Protein 5ZKM (pdb70)

Foldseek 3Di:
DKDKDFPFWDDWDDADPQRKTFGWTFMDMPNHGTFTKTWIAHNVRPDTHDTDTDHPVRVVVVVVVPD

Solvent-accessible surface area: 4706 Å² total; per-residue (Å²): 160,99,84,70,98,45,102,91,96,69,95,60,91,62,119,74,148,146,18,74,19,117,4,23,0,49,0,11,38,100,68,47,118,27,93,31,0,38,25,23,0,6,84,97,68,88,138,64,22,145,42,100,46,29,34,89,135,93,31,49,87,69,70,116,76,174,121

GO terms:
  GO:0005515 protein binding (F, IPI)

B-factor: mean 17.23, std 8.71, range [5.96, 45.42]

Organism: Streptococcus pneumoniae serotype 4 (strain ATCC BAA-334 / TIGR4) (NCBI:txid170187)

Radius of gyration: 12.29 Å; Cα contacts (8 Å, |Δi|>4): 122; chains: 1; bounding box: 23×31×34 Å

Structure (mmCIF, N/CA/C/O backbone):
data_5ZKM
#
_entry.id   5ZKM
#
_cell.length_a   66.096
_cell.length_b   66.096
_cell.length_c   43.484
_cell.angle_alpha   90.000
_cell.angle_beta   90.000
_cell.angle_gamma   90.000
#
_symmetry.space_group_name_H-M   'I 41'
#
loop_
_entity.id
_entity.type
_entity.pdbx_description
1 polymer SP_0782
2 polymer "DNA (5'-D(P*TP*CP*TP*TP*CP*C)-3')"
3 water water
#
loop_
_atom_site.group_PDB
_atom_site.id
_atom_site.type_symbol
_atom_site.label_atom_id
_atom_site.label_alt_id
_atom_site.label_comp_id
_atom_site.label_asym_id
_atom_site.label_entity_id
_atom_site.label_seq_id
_atom_site.pdbx_PDB_ins_code
_atom_site.Cartn_x
_atom_site.Cartn_y
_atom_site.Cartn_z
_atom_site.occupancy
_atom_site.B_iso_or_equiv
_atom_site.auth_seq_id
_atom_site.auth_comp_id
_atom_site.auth_asym_id
_atom_site.auth_atom_id
_atom_site.pdbx_PDB_model_num
ATOM 1 N N . GLU A 1 6 ? 14.891 4.754 -29.803 1.00 39.70 11 GLU A N 1
ATOM 2 C CA . GLU A 1 6 ? 13.731 5.583 -29.494 1.00 35.53 11 GLU A CA 1
ATOM 3 C C . GLU A 1 6 ? 13.337 5.469 -28.024 1.00 34.40 11 GLU A C 1
ATOM 4 O O . GLU A 1 6 ? 12.639 6.334 -27.498 1.00 35.60 11 GLU A O 1
ATOM 6 N N . PHE A 1 7 ? 13.796 4.407 -27.357 1.00 32.07 12 PHE A N 1
ATOM 7 C CA . PHE A 1 7 ? 13.391 4.162 -25.978 1.00 23.76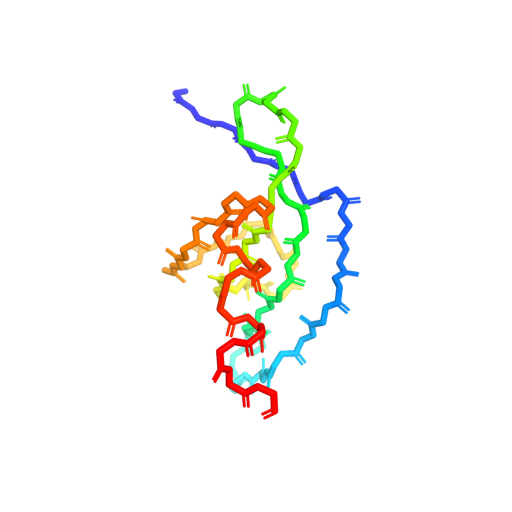 12 PHE A CA 1
ATOM 8 C C . PHE A 1 7 ? 14.227 3.041 -25.366 1.00 21.26 12 PHE A C 1
ATOM 9 O O . PHE A 1 7 ? 14.507 2.041 -26.034 1.00 19.43 12 PHE A O 1
ATOM 17 N N . THR A 1 8 ? 14.664 3.212 -24.117 1.00 15.87 13 THR A N 1
ATOM 18 C CA . THR A 1 8 ? 15.418 2.182 -23.419 1.00 14.08 13 THR A CA 1
ATOM 19 C C . THR A 1 8 ? 14.818 1.950 -22.041 1.00 15.44 13 THR A C 1
ATOM 20 O O . THR A 1 8 ? 14.144 2.817 -21.477 1.00 13.55 13 THR A O 1
ATOM 24 N N . PHE A 1 9 ? 15.085 0.768 -21.490 1.00 12.79 14 PHE A N 1
ATOM 25 C CA . PHE A 1 9 ? 14.644 0.466 -20.139 1.00 10.78 14 PHE A CA 1
ATOM 26 C C . PHE A 1 9 ? 15.674 -0.423 -19.456 1.00 10.95 14 PHE A C 1
ATOM 27 O O . PHE A 1 9 ? 16.440 -1.146 -20.105 1.00 10.29 14 PHE A O 1
ATOM 35 N N . GLU A 1 10 ? 15.685 -0.355 -18.129 1.00 9.62 15 GLU A N 1
ATOM 36 C CA . GLU A 1 10 ? 16.546 -1.215 -17.326 1.00 10.14 15 GLU A CA 1
ATOM 37 C C . GLU A 1 10 ? 15.876 -1.444 -15.984 1.00 9.42 15 GLU A C 1
ATOM 38 O O . GLU A 1 10 ? 15.561 -0.481 -15.281 1.00 10.08 15 GLU A O 1
ATOM 44 N N . ILE A 1 11 ? 15.683 -2.706 -15.618 1.00 8.97 16 ILE A N 1
ATOM 45 C CA . ILE A 1 11 ? 15.226 -3.024 -14.270 1.00 8.95 16 ILE A CA 1
ATOM 46 C C . ILE A 1 11 ? 16.419 -2.848 -13.338 1.00 11.08 16 ILE A C 1
ATOM 47 O O . ILE A 1 11 ? 17.369 -3.633 -13.380 1.00 11.07 16 ILE A O 1
ATOM 52 N N . GLU A 1 12 ? 16.379 -1.814 -12.500 1.00 10.13 17 GLU A N 1
ATOM 53 C CA . GLU A 1 12 ? 17.503 -1.551 -11.608 1.00 9.15 17 GLU A CA 1
ATOM 54 C C . GLU A 1 12 ? 17.371 -2.323 -10.305 1.00 14.07 17 GLU A C 1
ATOM 55 O O . GLU A 1 12 ? 18.382 -2.687 -9.692 1.00 15.54 17 GLU A O 1
ATOM 61 N N . GLU A 1 13 ? 16.141 -2.613 -9.884 1.00 13.82 18 GLU A N 1
ATOM 62 C CA . GLU A 1 13 ? 15.903 -3.381 -8.671 1.00 11.20 18 GLU A CA 1
ATOM 63 C C . GLU A 1 13 ? 14.579 -4.110 -8.831 1.00 12.91 18 GLU A C 1
ATOM 64 O O . GLU A 1 13 ? 13.613 -3.524 -9.325 1.00 12.65 18 GLU A O 1
ATOM 70 N N . HIS A 1 14 ? 14.545 -5.384 -8.451 1.00 11.79 19 HIS A N 1
ATOM 71 C CA . HIS A 1 14 ? 13.293 -6.131 -8.393 1.00 10.84 19 HIS A CA 1
ATOM 72 C C . HIS A 1 14 ? 12.770 -6.072 -6.966 1.00 14.05 19 HIS A C 1
ATOM 73 O O . HIS A 1 14 ? 13.489 -6.432 -6.028 1.00 15.63 19 HIS A O 1
ATOM 80 N N . LEU A 1 15 ? 11.527 -5.615 -6.793 1.00 9.92 20 LEU A N 1
ATOM 81 C CA . LEU A 1 15 ? 10.998 -5.458 -5.443 1.00 10.59 20 LEU A CA 1
ATOM 82 C C . LEU A 1 15 ? 10.019 -6.554 -5.062 1.00 14.43 20 LEU A C 1
ATOM 83 O O . LEU A 1 15 ? 10.099 -7.084 -3.951 1.00 15.60 20 LEU A O 1
ATOM 88 N N . LEU A 1 16 ? 9.109 -6.923 -5.959 1.00 9.76 21 LEU A N 1
ATOM 89 C CA . LEU A 1 16 ? 8.064 -7.864 -5.580 1.00 9.48 21 LEU A CA 1
ATOM 90 C C . LEU A 1 16 ? 7.422 -8.437 -6.832 1.00 10.83 21 LEU A C 1
ATOM 91 O O . LEU A 1 16 ? 7.158 -7.700 -7.779 1.00 11.59 21 LEU A O 1
ATOM 96 N N . THR A 1 17 ? 7.153 -9.741 -6.828 1.00 8.70 22 THR A N 1
ATOM 97 C CA . THR A 1 17 ? 6.305 -10.345 -7.853 1.00 8.94 22 THR A CA 1
ATOM 98 C C . THR A 1 17 ? 4.913 -10.560 -7.276 1.00 9.60 22 THR A C 1
ATOM 99 O O . THR A 1 17 ? 4.773 -11.092 -6.171 1.00 9.52 22 THR A O 1
ATOM 103 N N . LEU A 1 18 ? 3.888 -10.155 -8.028 1.00 7.23 23 LEU A N 1
ATOM 104 C CA . LEU A 1 18 ? 2.498 -10.227 -7.584 1.00 7.88 23 LEU A CA 1
ATOM 105 C C . LEU A 1 18 ? 1.782 -11.481 -8.067 1.00 9.69 23 LEU A C 1
ATOM 106 O O . LEU A 1 18 ? 0.838 -11.941 -7.409 1.00 10.17 23 LEU A O 1
ATOM 111 N N . SER A 1 19 ? 2.179 -12.019 -9.214 1.00 8.39 24 SER A N 1
ATOM 112 C CA . SER A 1 19 ? 1.596 -13.246 -9.746 1.00 9.45 24 SER A CA 1
ATOM 113 C C . SER A 1 19 ? 2.406 -13.674 -10.958 1.00 9.88 24 SER A C 1
ATOM 114 O O . SER A 1 19 ? 3.207 -12.911 -11.502 1.00 8.86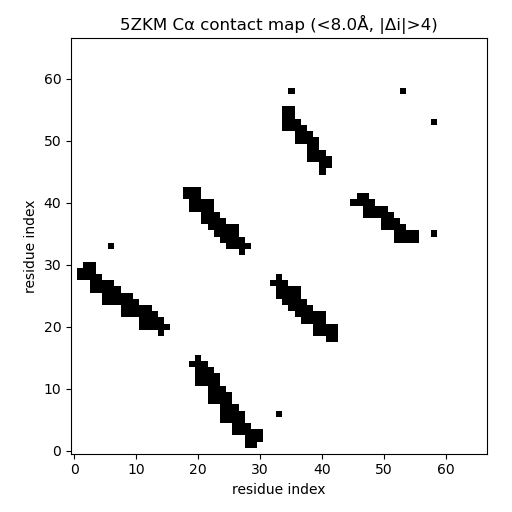 24 SER A O 1
ATOM 117 N N . GLU A 1 20 ? 2.167 -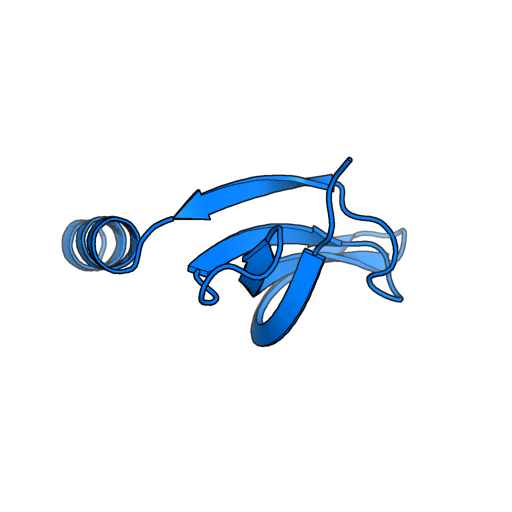14.906 -11.383 1.00 7.86 25 GLU A N 1
ATOM 118 C CA . GLU A 1 20 ? 2.781 -15.473 -12.572 1.00 11.61 25 GLU A CA 1
ATOM 119 C C . GLU A 1 20 ? 1.720 -16.299 -13.281 1.00 9.85 25 GLU A C 1
ATOM 120 O O . GLU A 1 20 ? 0.840 -16.867 -12.633 1.00 10.00 25 GLU A O 1
ATOM 126 N N . ASN A 1 21 ? 1.777 -16.345 -14.610 1.00 10.49 26 ASN A N 1
ATOM 127 C CA . ASN A 1 21 ? 0.753 -17.078 -15.347 1.00 14.73 26 ASN A CA 1
ATOM 128 C C . ASN A 1 21 ? 1.353 -18.317 -16.008 1.00 14.32 26 ASN A C 1
ATOM 129 O O . ASN A 1 21 ? 2.531 -18.633 -15.846 1.00 14.39 26 ASN A O 1
ATOM 134 N N . GLU A 1 22 ? 0.507 -19.038 -16.752 1.00 18.28 27 GLU A N 1
ATOM 135 C CA . GLU A 1 22 ? 0.911 -2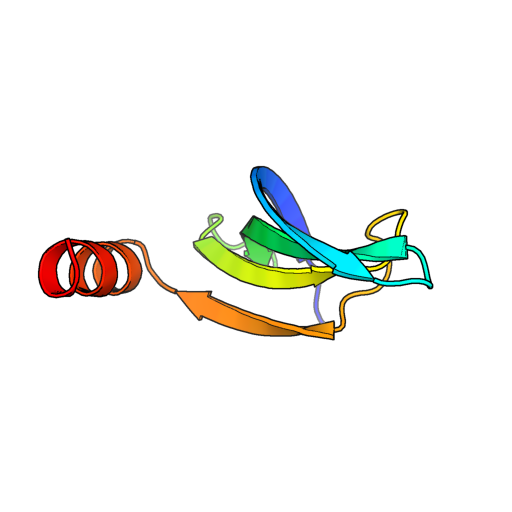0.326 -17.308 1.00 19.77 27 GLU A CA 1
ATOM 136 C C . GLU A 1 22 ? 2.025 -20.203 -18.342 1.00 20.40 27 GLU A C 1
ATOM 137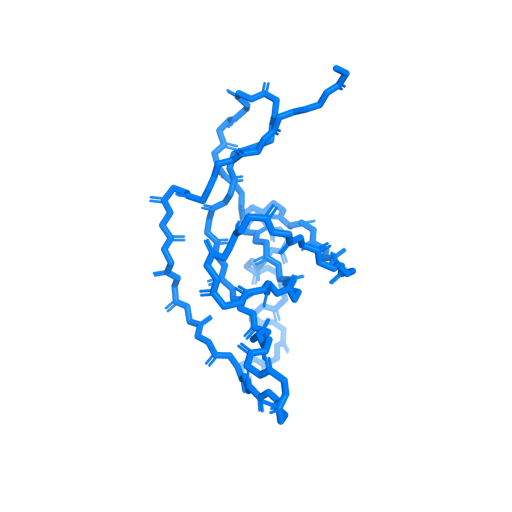 O O . GLU A 1 22 ? 2.729 -21.186 -18.600 1.00 22.10 27 GLU A O 1
ATOM 143 N N . LYS A 1 23 ? 2.213 -19.025 -18.927 1.00 18.35 28 LYS A N 1
ATOM 144 C CA . LYS A 1 23 ? 3.288 -18.797 -19.882 1.00 17.82 28 LYS A CA 1
ATOM 145 C C . LYS A 1 23 ? 4.574 -18.338 -19.214 1.00 17.89 28 LYS A C 1
ATOM 146 O O . LYS A 1 23 ? 5.552 -18.053 -19.913 1.00 18.86 28 LYS A O 1
ATOM 152 N N . GLY A 1 24 ? 4.601 -18.263 -17.888 1.00 14.28 29 GLY A N 1
ATOM 153 C CA . GLY A 1 24 ? 5.778 -17.801 -17.194 1.00 11.11 29 GLY A CA 1
ATOM 154 C C . GLY A 1 24 ? 5.891 -16.297 -17.079 1.00 10.91 29 GLY A C 1
ATOM 155 O O . GLY A 1 24 ? 6.859 -15.811 -16.477 1.00 10.98 29 GLY A O 1
ATOM 156 N N . TRP A 1 25 ? 4.951 -15.544 -17.639 1.00 10.17 30 TRP A N 1
ATOM 157 C CA . TRP A 1 25 ? 4.986 -14.098 -17.475 1.00 11.25 30 TRP A CA 1
ATOM 158 C C . TRP A 1 25 ? 4.600 -13.740 -16.051 1.00 11.76 30 TRP A C 1
ATOM 159 O O . TRP A 1 25 ? 3.773 -14.407 -15.431 1.00 11.38 30 TRP A O 1
ATOM 170 N N . THR A 1 26 ? 5.203 -12.676 -15.532 1.00 10.90 31 THR A N 1
ATOM 171 C CA . THR A 1 26 ? 4.979 -12.252 -14.161 1.00 10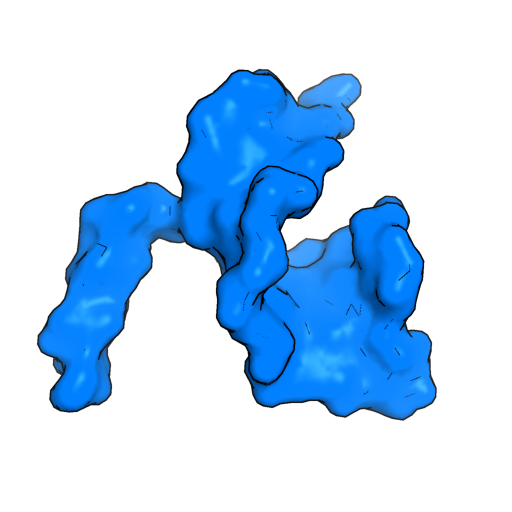.25 31 THR A CA 1
ATOM 172 C C . THR A 1 26 ? 4.471 -10.818 -14.142 1.00 12.53 31 THR A C 1
ATOM 173 O O . THR A 1 26 ? 4.790 -10.024 -15.027 1.00 14.72 31 THR A O 1
ATOM 177 N N . LYS A 1 27 ? 3.677 -10.493 -13.123 1.00 9.31 32 LYS A N 1
ATOM 178 C CA . LYS A 1 27 ? 3.348 -9.112 -12.782 1.00 6.65 32 LYS A CA 1
ATOM 179 C C . LYS A 1 27 ? 4.245 -8.710 -11.621 1.00 7.90 32 LYS A C 1
ATOM 180 O O . LYS A 1 27 ? 4.227 -9.365 -10.571 1.00 8.40 32 LYS A O 1
ATOM 186 N N . GLU A 1 28 ? 5.021 -7.644 -11.807 1.00 6.90 33 GLU A N 1
ATOM 187 C CA . GLU A 1 28 ? 6.082 -7.294 -10.876 1.00 7.86 33 GLU A CA 1
ATOM 188 C C . GLU A 1 28 ? 6.022 -5.823 -10.514 1.00 8.95 33 GLU A C 1
ATOM 189 O O . GLU A 1 28 ? 5.615 -4.984 -11.317 1.00 8.64 33 GLU A O 1
ATOM 195 N N . ILE A 1 29 ? 6.476 -5.521 -9.303 1.00 6.94 34 ILE A N 1
ATOM 196 C CA . ILE A 1 29 ? 6.809 -4.160 -8.905 1.00 7.05 34 ILE A CA 1
ATOM 197 C C . ILE A 1 29 ? 8.324 -4.074 -8.887 1.00 7.82 34 ILE A C 1
ATOM 198 O O . ILE A 1 29 ? 8.978 -4.800 -8.134 1.00 8.12 34 ILE A O 1
ATOM 203 N N . ASN A 1 30 ? 8.877 -3.221 -9.744 1.00 7.22 35 ASN A N 1
ATOM 204 C CA . ASN A 1 30 ? 10.314 -3.018 -9.872 1.00 7.60 35 ASN A CA 1
ATOM 205 C C . ASN A 1 30 ? 10.633 -1.535 -9.794 1.00 8.89 35 ASN A C 1
ATOM 206 O O . ASN A 1 30 ? 9.758 -0.681 -9.935 1.00 7.64 35 ASN A O 1
ATOM 211 N N . ARG A 1 31 ? 11.918 -1.230 -9.604 1.00 7.77 36 ARG A N 1
ATOM 212 C CA . ARG A 1 31 ? 12.435 0.105 -9.866 1.00 8.08 36 ARG A CA 1
ATOM 213 C C . ARG A 1 31 ? 13.087 0.056 -11.241 1.00 8.59 36 ARG A C 1
ATOM 214 O O . ARG A 1 31 ? 14.020 -0.728 -11.459 1.00 9.20 36 ARG A O 1
ATOM 222 N N . VAL A 1 32 ? 12.554 0.834 -12.178 1.00 7.40 37 VAL A N 1
ATOM 223 C CA . VAL A 1 32 ? 12.926 0.739 -13.586 1.00 8.01 37 VAL A CA 1
ATOM 224 C C . VAL A 1 32 ? 13.391 2.097 -14.068 1.00 9.16 37 VAL A C 1
ATOM 225 O O . VAL A 1 32 ? 12.699 3.099 -13.867 1.00 9.14 37 VAL A O 1
ATOM 229 N N . SER A 1 33 ? 14.547 2.125 -14.729 1.00 7.91 38 SER A N 1
ATOM 230 C CA . SER A 1 33 ? 15.028 3.338 -15.373 1.00 9.14 38 SER A CA 1
ATOM 231 C C . SER A 1 33 ? 14.598 3.344 -16.834 1.00 11.69 38 SER A C 1
ATOM 232 O O . SER A 1 33 ? 14.920 2.416 -17.585 1.00 10.96 38 SER A O 1
ATOM 235 N N . PHE A 1 34 ? 13.877 4.391 -17.239 1.00 10.16 39 PHE A N 1
ATOM 236 C CA . PHE A 1 34 ? 13.460 4.568 -18.623 1.00 10.57 39 PHE A CA 1
ATOM 237 C C . PHE A 1 34 ? 14.264 5.699 -19.240 1.00 12.20 39 PHE A C 1
ATOM 238 O O . PHE A 1 34 ? 14.354 6.786 -18.658 1.00 14.57 39 PHE A O 1
ATOM 246 N N . ASN A 1 35 ? 14.839 5.437 -20.412 1.00 12.93 40 ASN A N 1
ATOM 247 C CA . ASN A 1 35 ? 15.624 6.433 -21.148 1.00 14.70 40 ASN A CA 1
ATOM 248 C C . ASN A 1 35 ? 16.701 7.062 -20.267 1.00 17.71 40 ASN A C 1
ATOM 249 O O . ASN A 1 35 ? 17.001 8.256 -20.367 1.00 22.70 40 ASN A O 1
ATOM 254 N N . GLY A 1 36 ? 17.285 6.248 -19.391 1.00 15.28 41 GLY A N 1
ATOM 255 C CA . GLY A 1 36 ? 18.379 6.685 -18.544 1.00 20.93 41 GLY A CA 1
ATOM 256 C C . GLY A 1 36 ? 17.984 7.577 -17.392 1.00 18.68 41 GLY A C 1
ATOM 257 O O . GLY A 1 36 ? 18.861 8.076 -16.681 1.00 18.16 41 GLY A O 1
ATOM 258 N N . ALA A 1 37 ? 16.691 7.792 -17.177 1.00 14.36 42 ALA A N 1
ATOM 259 C CA . ALA A 1 37 ? 16.253 8.603 -16.059 1.00 17.27 42 ALA A CA 1
ATOM 260 C C . ALA A 1 37 ? 16.413 7.823 -14.757 1.00 17.20 42 ALA A C 1
ATOM 261 O O . ALA A 1 37 ? 16.510 6.595 -14.771 1.00 15.36 42 ALA A O 1
ATOM 263 N N . PRO A 1 38 ? 16.473 8.513 -13.618 1.00 15.15 43 PRO A N 1
ATOM 264 C CA . PRO A 1 38 ? 16.504 7.804 -12.336 1.00 15.04 43 PRO A CA 1
ATOM 265 C C . PRO A 1 38 ? 15.362 6.801 -12.264 1.00 15.28 43 PRO A C 1
ATOM 266 O O . PRO A 1 38 ? 14.282 7.036 -12.804 1.00 16.44 43 PRO A O 1
ATOM 270 N N . ALA A 1 39 ? 15.623 5.663 -11.626 1.00 14.79 44 ALA A N 1
ATOM 271 C CA . ALA A 1 39 ? 14.647 4.580 -11.609 1.00 12.82 44 ALA A CA 1
ATOM 272 C C . ALA A 1 39 ? 13.392 4.984 -10.845 1.00 15.23 44 ALA A C 1
ATOM 273 O O . ALA A 1 39 ? 13.451 5.716 -9.853 1.00 16.68 44 ALA A O 1
ATOM 275 N N . LYS A 1 40 ? 12.246 4.508 -11.324 1.00 11.65 45 LYS A N 1
ATOM 276 C CA . LYS A 1 40 ? 10.956 4.793 -10.715 1.00 10.59 45 LYS A CA 1
ATOM 277 C C . LYS A 1 40 ? 10.226 3.487 -10.448 1.00 11.33 45 LYS A C 1
ATOM 278 O O . LYS A 1 40 ? 10.483 2.464 -11.086 1.00 10.20 45 LYS A O 1
ATOM 284 N N . PHE A 1 41 ? 9.298 3.532 -9.496 1.00 9.52 46 PHE A N 1
ATOM 285 C CA . PHE A 1 41 ? 8.403 2.402 -9.291 1.00 7.64 46 PHE A CA 1
ATOM 286 C C . PHE A 1 41 ? 7.674 2.074 -10.584 1.00 8.66 46 PHE A C 1
ATOM 287 O O . PHE A 1 41 ? 7.203 2.961 -11.298 1.00 9.24 46 PHE A O 1
ATOM 295 N N . ASP A 1 42 ? 7.567 0.791 -10.879 1.00 7.92 47 ASP A N 1
ATOM 296 C CA . ASP A 1 42 ? 6.975 0.359 -12.139 1.00 6.20 47 ASP A CA 1
ATOM 297 C C . ASP A 1 42 ? 6.226 -0.937 -11.879 1.00 6.90 47 ASP A C 1
ATOM 298 O O . ASP A 1 42 ? 6.808 -1.887 -11.356 1.00 6.50 47 ASP A O 1
ATOM 303 N N . ILE A 1 43 ? 4.936 -0.972 -12.214 1.00 5.96 48 ILE A N 1
ATOM 304 C CA . ILE A 1 43 ? 4.091 -2.145 -12.001 1.00 9.02 48 ILE A CA 1
ATOM 305 C C . ILE A 1 43 ? 3.684 -2.653 -13.373 1.00 7.92 48 ILE A C 1
ATOM 306 O O . ILE A 1 43 ? 2.950 -1.966 -14.087 1.00 8.64 48 ILE A O 1
ATOM 311 N N . ARG A 1 44 ? 4.119 -3.857 -13.737 1.00 6.13 49 ARG A N 1
ATOM 312 C CA . ARG A 1 44 ? 4.107 -4.222 -15.143 1.00 8.93 49 ARG A CA 1
ATOM 313 C C . ARG A 1 44 ? 4.256 -5.728 -15.293 1.00 8.84 49 ARG A C 1
ATOM 314 O O . ARG A 1 44 ? 4.836 -6.396 -14.432 1.00 7.04 49 ARG A O 1
ATOM 322 N N . ALA A 1 45 ? 3.751 -6.251 -16.409 1.00 9.04 50 ALA A N 1
ATOM 323 C CA . ALA A 1 45 ? 3.963 -7.647 -16.771 1.00 10.01 50 ALA A CA 1
ATOM 324 C C . ALA A 1 45 ? 5.271 -7.834 -17.542 1.00 9.47 50 ALA A C 1
ATOM 325 O O . ALA A 1 45 ? 5.618 -7.021 -18.410 1.00 9.77 50 ALA A O 1
ATOM 327 N N . TRP A 1 46 ? 5.970 -8.935 -17.250 1.00 9.85 51 TRP A N 1
ATOM 328 C CA . TRP A 1 46 ? 7.280 -9.235 -17.827 1.00 9.23 51 TRP A CA 1
ATOM 329 C C . TRP A 1 46 ? 7.360 -10.675 -18.319 1.00 11.39 51 TRP A C 1
ATOM 330 O O . TRP A 1 46 ? 6.825 -11.590 -17.692 1.00 11.19 51 TRP A O 1
ATOM 341 N N . SER A 1 47 ? 8.087 -10.869 -19.420 1.00 10.51 52 SER A N 1
ATOM 342 C CA . SER A 1 47 ? 8.393 -12.210 -19.904 1.00 13.36 52 SER A CA 1
ATOM 343 C C . SER A 1 47 ? 9.345 -12.920 -18.942 1.00 12.87 52 SER A C 1
ATOM 344 O O . SER A 1 47 ? 9.980 -12.282 -18.101 1.00 12.37 52 SER A O 1
ATOM 347 N N . PRO A 1 48 ? 9.460 -14.253 -19.041 1.00 11.89 53 PRO A N 1
ATOM 348 C CA . PRO A 1 48 ? 10.329 -14.979 -18.095 1.00 13.46 53 PRO A CA 1
ATOM 349 C C . PRO A 1 48 ? 11.754 -14.460 -18.013 1.00 15.14 53 PRO A C 1
ATOM 350 O O . PRO A 1 48 ? 12.321 -14.430 -16.915 1.00 17.10 53 PRO A O 1
ATOM 354 N N . ASP A 1 49 ? 12.355 -14.038 -19.126 1.00 13.74 54 ASP A N 1
ATOM 355 C CA . ASP A 1 49 ? 13.709 -13.509 -19.084 1.00 15.64 54 ASP A CA 1
ATOM 356 C C . ASP A 1 49 ? 13.740 -11.985 -19.048 1.00 13.97 54 ASP A C 1
ATOM 357 O O . ASP A 1 49 ? 14.815 -11.394 -19.181 1.00 14.75 54 ASP A O 1
ATOM 362 N N . HIS A 1 50 ? 12.581 -11.347 -18.871 1.00 12.88 55 HIS A N 1
ATOM 363 C CA . HIS A 1 50 ? 12.453 -9.902 -18.688 1.00 11.64 55 HIS A CA 1
ATOM 364 C C . HIS A 1 50 ? 12.933 -9.101 -19.896 1.00 13.41 55 HIS A C 1
ATOM 365 O O . HIS A 1 50 ? 13.166 -7.896 -19.784 1.00 11.99 55 HIS A O 1
ATOM 372 N N . THR A 1 51 ? 13.064 -9.725 -21.068 1.00 10.76 56 THR A N 1
ATOM 373 C CA . THR A 1 51 ? 13.399 -8.962 -22.264 1.00 12.33 56 THR A CA 1
ATOM 374 C C . THR A 1 51 ? 12.170 -8.477 -23.018 1.00 11.25 56 THR A C 1
ATOM 375 O O . THR A 1 51 ? 12.306 -7.700 -23.966 1.00 10.62 56 THR A O 1
ATOM 379 N N . LYS A 1 52 ? 10.978 -8.910 -22.629 1.00 10.05 57 LYS A N 1
ATOM 380 C CA . LYS A 1 52 ? 9.752 -8.374 -23.195 1.00 11.27 57 LYS A CA 1
ATOM 381 C C . LYS A 1 52 ? 8.884 -7.894 -22.048 1.00 12.61 57 LYS A C 1
ATOM 382 O O . LYS A 1 52 ? 8.835 -8.524 -20.989 1.00 11.67 57 LYS A O 1
ATOM 388 N N . MET A 1 53 ? 8.241 -6.760 -22.236 1.00 15.48 58 MET A N 1
ATOM 389 C CA . MET A 1 53 ? 7.378 -6.232 -21.198 1.00 14.46 58 MET A CA 1
ATOM 390 C C . MET A 1 53 ? 5.981 -6.043 -21.758 1.00 16.49 58 MET A C 1
ATOM 391 O O . MET A 1 53 ? 5.795 -5.843 -22.962 1.00 17.29 58 MET A O 1
ATOM 396 N N . GLY A 1 54 ? 5.005 -6.132 -20.871 1.00 13.15 59 GLY A N 1
ATOM 397 C CA . GLY A 1 54 ? 3.627 -5.904 -21.217 1.00 12.99 59 GLY A CA 1
ATOM 398 C C . GLY A 1 54 ? 3.142 -4.578 -20.688 1.00 12.92 59 GLY A C 1
ATOM 399 O O . GLY A 1 54 ? 3.926 -3.651 -20.433 1.00 12.53 59 GLY A O 1
ATOM 400 N N . LYS A 1 55 ? 1.832 -4.496 -20.483 1.00 14.45 60 LYS A N 1
ATOM 401 C CA . LYS A 1 55 ? 1.203 -3.267 -20.032 1.00 16.15 60 LYS A CA 1
ATOM 402 C C . LYS A 1 55 ? 1.488 -3.011 -18.556 1.00 10.75 60 LYS A C 1
ATOM 403 O O . LYS A 1 55 ? 1.701 -3.932 -17.765 1.00 12.92 60 LYS A O 1
ATOM 407 N N . GLY A 1 56 ? 1.558 -1.734 -18.203 1.00 12.28 61 GLY A N 1
ATOM 408 C CA . GLY A 1 56 ? 1.832 -1.401 -16.822 1.00 11.93 61 GLY A CA 1
ATOM 409 C C . GLY A 1 56 ? 1.873 0.096 -16.643 1.00 9.26 61 GLY A C 1
ATOM 410 O O . GLY A 1 56 ? 1.610 0.867 -17.570 1.00 10.40 61 GLY A O 1
ATOM 411 N N . ILE A 1 57 ? 2.213 0.499 -15.429 1.00 8.08 62 ILE A N 1
ATOM 412 C CA . ILE A 1 57 ? 2.216 1.903 -15.054 1.00 7.31 62 ILE A CA 1
ATOM 413 C C . ILE A 1 57 ? 3.516 2.206 -14.326 1.00 9.38 62 ILE A C 1
ATOM 414 O O . ILE A 1 57 ? 4.028 1.372 -13.576 1.00 8.44 62 ILE A O 1
ATOM 419 N N . THR A 1 58 ? 4.055 3.397 -14.562 1.00 8.63 63 THR A N 1
ATOM 420 C CA . THR A 1 58 ? 5.187 3.906 -13.805 1.00 8.50 63 THR A CA 1
ATOM 421 C C . THR A 1 58 ? 4.680 4.971 -12.844 1.00 9.50 63 THR A C 1
ATOM 422 O O . THR A 1 58 ? 3.853 5.805 -13.220 1.00 11.73 63 THR A O 1
ATOM 426 N N . LEU A 1 59 ? 5.180 4.949 -11.615 1.00 7.43 64 LEU A N 1
ATOM 427 C CA . LEU A 1 59 ? 4.758 5.881 -10.580 1.00 8.00 64 LEU A CA 1
ATOM 428 C C . LEU A 1 59 ? 5.964 6.564 -9.962 1.00 9.86 64 LEU A C 1
ATOM 429 O O . LEU A 1 59 ? 6.965 5.910 -9.658 1.00 10.29 64 LEU A O 1
ATOM 434 N N . SER A 1 60 ? 5.860 7.876 -9.767 1.00 11.47 65 SER A N 1
ATOM 435 C CA . SER A 1 60 ? 6.875 8.569 -8.992 1.00 12.22 65 SER A CA 1
ATOM 436 C C . SER A 1 60 ? 6.854 8.073 -7.549 1.00 10.09 65 SER A C 1
ATOM 437 O O . SER A 1 60 ? 5.899 7.446 -7.099 1.00 11.58 65 SER A O 1
ATOM 440 N N . ASN A 1 61 ? 7.930 8.365 -6.808 1.00 11.87 66 ASN A N 1
ATOM 441 C CA . ASN A 1 61 ? 7.947 7.982 -5.399 1.00 10.52 66 ASN A CA 1
ATOM 442 C C . ASN A 1 61 ? 6.765 8.590 -4.660 1.00 11.84 66 ASN A C 1
ATOM 443 O O . ASN A 1 61 ? 6.134 7.930 -3.826 1.00 12.87 66 ASN A O 1
ATOM 448 N N . GLU A 1 62 ? 6.449 9.850 -4.973 1.00 13.90 67 GLU A N 1
ATOM 449 C CA . GLU A 1 62 ? 5.345 10.549 -4.319 1.00 13.78 67 GLU A CA 1
ATOM 450 C C . GLU A 1 62 ? 4.003 9.895 -4.634 1.00 12.64 67 GLU A C 1
ATOM 451 O O . GLU A 1 62 ? 3.152 9.747 -3.746 1.00 13.68 67 GLU A O 1
ATOM 457 N N . GLU A 1 63 ? 3.801 9.492 -5.892 1.00 11.84 68 GLU A N 1
ATOM 458 C CA . GLU A 1 63 ? 2.562 8.814 -6.270 1.00 10.24 68 GLU A CA 1
ATOM 459 C C . GLU A 1 63 ? 2.448 7.458 -5.591 1.00 9.27 68 GLU A C 1
ATOM 460 O O . GLU A 1 63 ? 1.378 7.091 -5.092 1.00 11.19 68 GLU A O 1
ATOM 466 N N . PHE A 1 64 ? 3.535 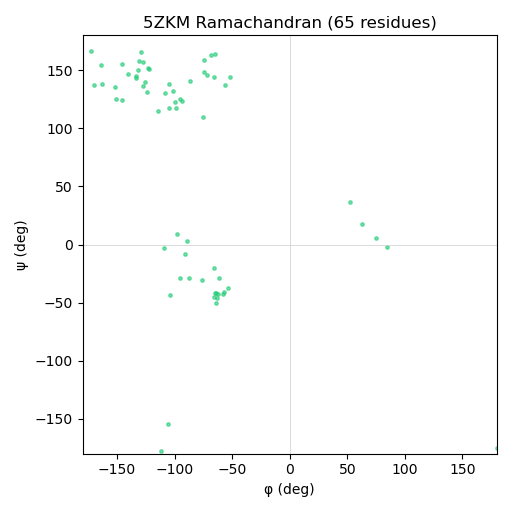6.684 -5.599 1.00 9.57 69 PHE A N 1
ATOM 467 C CA . PHE A 1 64 ? 3.508 5.369 -4.973 1.00 10.70 69 PHE A CA 1
ATOM 468 C C . PHE A 1 64 ? 3.246 5.477 -3.475 1.00 13.07 69 PHE A C 1
ATOM 469 O O . PHE A 1 64 ? 2.445 4.711 -2.918 1.00 13.57 69 PHE A O 1
ATOM 477 N N . GLN A 1 65 ? 3.894 6.440 -2.809 1.00 13.54 70 GLN A N 1
ATOM 478 C CA . GLN A 1 65 ? 3.653 6.651 -1.385 1.00 14.96 70 GLN A CA 1
ATOM 479 C C . GLN A 1 65 ? 2.214 7.078 -1.127 1.00 14.62 70 GLN A C 1
ATOM 480 O O . GLN A 1 65 ? 1.578 6.605 -0.178 1.00 17.55 70 GLN A O 1
ATOM 482 N N . THR A 1 66 ? 1.681 7.960 -1.975 1.00 14.25 71 THR A N 1
ATOM 483 C CA . THR A 1 66 ? 0.289 8.383 -1.846 1.00 15.01 71 THR A CA 1
ATOM 484 C C . THR A 1 66 ? -0.649 7.186 -1.913 1.00 15.74 71 THR A C 1
ATOM 485 O O . THR A 1 66 ? -1.585 7.071 -1.113 1.00 16.61 71 THR A O 1
ATOM 489 N N . MET A 1 67 ? -0.385 6.263 -2.839 1.00 12.67 72 MET A N 1
ATOM 490 C CA . MET A 1 67 ? -1.208 5.065 -2.968 1.00 12.06 72 MET A CA 1
ATOM 491 C C . MET A 1 67 ? -1.123 4.187 -1.725 1.00 15.30 72 MET A C 1
ATOM 492 O O . MET A 1 67 ? -2.147 3.745 -1.191 1.00 15.91 72 MET A O 1
ATOM 497 N N . VAL A 1 68 ? 0.095 3.888 -1.268 1.00 15.42 73 VAL A N 1
ATOM 498 C CA . VAL A 1 68 ? 0.239 2.963 -0.144 1.00 21.31 73 VAL A CA 1
ATOM 499 C C . VAL A 1 68 ? -0.415 3.537 1.107 1.00 18.44 73 VAL A C 1
ATOM 500 O O . VAL A 1 68 ? -1.164 2.845 1.807 1.00 24.23 73 VAL A O 1
ATOM 504 N N . ASP A 1 69 ? -0.155 4.816 1.394 1.00 22.93 74 ASP A N 1
ATOM 505 C CA . ASP A 1 69 ? -0.720 5.446 2.585 1.00 23.06 74 ASP A CA 1
ATOM 506 C C . ASP A 1 69 ? -2.240 5.472 2.552 1.00 24.13 74 ASP A C 1
ATOM 507 O O . ASP A 1 69 ? -2.885 5.453 3.606 1.00 27.50 74 ASP A O 1
ATOM 512 N N . ALA A 1 70 ? -2.831 5.513 1.357 1.00 19.92 75 ALA A N 1
ATOM 513 C CA . ALA A 1 70 ? -4.283 5.594 1.248 1.00 20.86 75 ALA A CA 1
ATOM 514 C C . ALA A 1 70 ? -4.957 4.255 1.522 1.00 20.26 75 ALA A C 1
ATOM 515 O O . ALA A 1 70 ? -6.094 4.225 2.011 1.00 23.27 75 ALA A O 1
ATOM 517 N N . PHE A 1 71 ? -4.292 3.143 1.213 1.00 21.21 76 PHE A N 1
ATOM 518 C CA . PHE A 1 71 ? -4.915 1.830 1.287 1.00 23.40 76 PHE A CA 1
ATOM 519 C C . PHE A 1 71 ? -4.399 0.972 2.436 1.00 28.06 76 PHE A C 1
ATOM 520 O O . PHE A 1 71 ? -4.909 -0.137 2.633 1.00 33.25 76 PHE A O 1
ATOM 528 N N . LYS A 1 72 ? -3.424 1.452 3.205 1.00 31.86 77 LYS A N 1
ATOM 529 C CA . LYS A 1 72 ? -2.806 0.659 4.272 1.00 33.49 77 LYS A CA 1
ATOM 530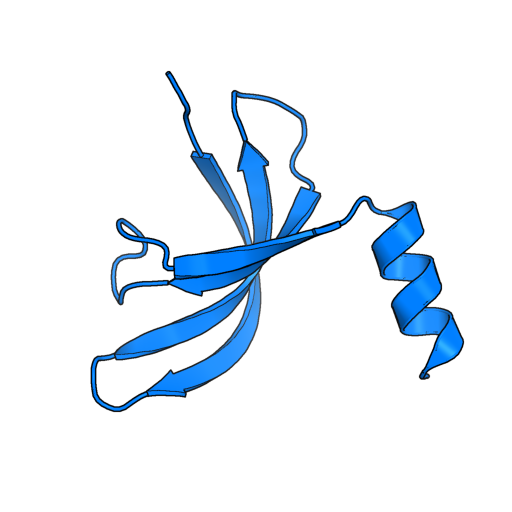 C C . LYS A 1 72 ? -3.797 0.251 5.364 1.00 37.33 77 LYS A C 1
ATOM 531 O O . LYS A 1 72 ? -4.871 0.838 5.503 1.00 41.40 77 LYS A O 1
#

InterPro domains:
  IPR003173 Transcriptional coactivator p15 (PC4), C-terminal [PF02229] (27-74)
  IPR017154 PC4-like [PIRSF037246] (6-78)

Nearest PDB structures (foldseek):
  4g06-assembly1_B  TM=9.412E-01  e=1.185E-09  Streptococcus pneumoniae
  3pm7-assembly1_B  TM=9.733E-01  e=1.301E-07  Enterococcus faecalis
  2ltd-assembly1_B  TM=9.608E-01  e=4.037E-07  Lactococcus lactis subsp. lactis Il1403
  3pm7-assembly1_A  TM=9.719E-01  e=3.672E-06  Enterococcus faecalis
  2ltt-assembly1_B  TM=8.116E-01  e=1.759E-06  Lactococcus lactis subsp. lactis Il1403

CATH classification: 2.30.31.70

Secondary structure (DSSP, 8-state):
---EEEEEEEEEEEE-TTS-EEEEEEEEETTPPPEEEEEEE-TTSSSEEEEEEE-HHHHHHHHHHH-

Sequence (67 aa):
EFTFEIEEHLLTLSENEKGWTKEINRVSFNGAPAKFDIRAWSPDHTKMGKGITLSNEEFQTMVDAFK